Protein AF-A0A090QPW6-F1 (afdb_monomer)

Radius of gyration: 19.42 Å; Cα contacts (8 Å, |Δi|>4): 215; chains: 1; bounding box: 41×49×50 Å

Secondary structure (DSSP, 8-state):
--SS-----HHHHHHHHHHHHHHHTTT-S-EEEEE-S-HHHHHHHHHHHHHHHHTTSEEEEEEEE-TTPPTTPPP-EEEEEEETTTTEEEEEEEETTEEEEEEETT---S-HHHHHHH---HHHHHHHHHHHHHHHHHHT-HHHHT-TT----------TT---EEEEPP-

pLDDT: mean 79.41, std 17.32, range [32.16, 94.56]

Solvent-accessible surface area (backbone atoms only — not comparable to full-atom values): 10294 Å² total; per-residue (Å²): 132,79,96,59,94,72,88,79,55,67,69,61,55,48,39,52,50,47,50,53,48,49,68,77,48,64,87,55,77,28,38,33,38,25,30,61,92,44,71,69,62,47,54,34,49,48,66,71,41,40,73,41,28,76,74,65,32,34,48,45,30,33,47,48,69,43,93,85,61,62,87,64,45,81,57,55,63,76,50,77,47,70,45,75,95,83,51,44,54,32,38,33,30,53,54,97,88,45,46,38,37,35,30,48,74,60,69,74,76,97,49,59,60,59,44,62,19,67,60,62,48,61,72,50,54,52,50,49,50,53,50,48,54,54,49,49,51,67,70,64,36,68,79,61,74,76,46,94,80,68,81,76,84,71,82,70,83,68,74,81,80,77,70,65,39,76,43,78,52,85,129

Nearest PDB structures (foldseek):
  2jp1-assembly1_B  TM=4.322E-01  e=1.031E+00  Homo sapiens
  4fym-assembly4_G  TM=4.897E-01  e=3.774E+00  Plasmodium falciparum
  4fym-assembly2_C  TM=4.901E-01  e=4.270E+00  Plasmodium falciparum
  4fym-assembly1_A  TM=4.992E-01  e=5.140E+00  Plasmodium falciparum
  9dm1-assembly1_V  TM=2.816E-01  e=8.426E+00  Mycolicibacterium smegmatis MC2 155

Sequence (171 aa):
MPKKGCLIRPQYTVYAHYLHLQDMLTDNRKLAIFMPQEPLLRSACISVFLPRIQVGSVDPIYVETDPQWQHGQAAGRVDIVLMGWWRDRWAFTRVDDINKGICHLGGKKDNESYWLQTASHHAITEYQQRFHDQFSQFVNEPRRKLRPGGYCHCSISIALGITCVVKTVKA

Foldseek 3Di:
DDPDDDDDDLLVVLLVVLLVVCVVCVPFQAKEKEDAPDVSNVVNNCVNCVVVLQVVRYWYKHKDWDPPDDAQPFFDDWDWFQDDPVRFTKIWGDDPHTIMIMTTPSPDDDCSRVCSRHHDPVVVVVVLVVVCVVVVCVVVPVVVVPDPPPPPPPPPPPSSRRDIDMDRDDD

Mean predicted aligned error: 9.64 Å

Organism: NCBI:txid754436

Structure (mmCIF, N/CA/C/O backbone):
data_AF-A0A090QPW6-F1
#
_entry.id   AF-A0A090QPW6-F1
#
loop_
_atom_site.group_PDB
_atom_site.id
_atom_site.type_symbol
_atom_site.label_atom_id
_atom_site.label_alt_id
_atom_site.label_comp_id
_atom_site.label_asym_id
_atom_site.label_entity_id
_atom_site.label_seq_id
_atom_site.pdbx_PDB_ins_code
_atom_site.Cartn_x
_atom_site.Cartn_y
_atom_site.Cartn_z
_atom_site.occupancy
_atom_site.B_iso_or_equiv
_atom_site.auth_seq_id
_atom_site.auth_comp_id
_atom_site.auth_asym_id
_atom_site.auth_atom_id
_atom_site.pdbx_PDB_model_num
ATOM 1 N N . MET A 1 1 ? 20.658 -0.300 -25.997 1.00 33.06 1 MET A N 1
ATOM 2 C CA . MET A 1 1 ? 20.248 -1.525 -25.269 1.00 33.06 1 MET A CA 1
ATOM 3 C C . MET A 1 1 ? 21.409 -2.520 -25.285 1.00 33.06 1 MET A C 1
ATOM 5 O O . MET A 1 1 ? 22.055 -2.614 -26.326 1.00 33.06 1 MET A O 1
ATOM 9 N N . PRO A 1 2 ? 21.757 -3.184 -24.168 1.00 45.16 2 PRO A N 1
ATOM 10 C CA . PRO A 1 2 ? 22.968 -4.004 -24.088 1.00 45.16 2 PRO A CA 1
ATOM 11 C C . PRO A 1 2 ? 22.861 -5.275 -24.949 1.00 45.16 2 PRO A C 1
ATOM 13 O O . PRO A 1 2 ? 21.808 -5.898 -25.022 1.00 45.16 2 PRO A O 1
ATOM 16 N N . LYS A 1 3 ? 23.972 -5.653 -25.603 1.00 49.00 3 LYS A N 1
ATOM 17 C CA . LYS A 1 3 ? 24.084 -6.772 -26.569 1.00 49.00 3 LYS A CA 1
ATOM 18 C C . LYS A 1 3 ? 24.199 -8.171 -25.928 1.00 49.00 3 LYS A C 1
ATOM 20 O O . LYS A 1 3 ? 24.266 -9.162 -26.645 1.00 49.00 3 LYS A O 1
ATOM 25 N N . LYS A 1 4 ? 24.252 -8.263 -24.596 1.00 56.22 4 LYS A N 1
ATOM 26 C CA . LYS A 1 4 ? 24.304 -9.513 -23.818 1.00 56.22 4 LYS A CA 1
ATOM 27 C C . LYS A 1 4 ? 23.208 -9.448 -22.756 1.00 56.22 4 LYS A C 1
ATOM 29 O O . LYS A 1 4 ? 23.032 -8.388 -22.156 1.00 56.22 4 LYS A O 1
ATOM 34 N N . GLY A 1 5 ? 22.467 -10.541 -22.562 1.00 52.41 5 GLY A N 1
ATOM 35 C CA . GLY A 1 5 ? 21.385 -10.608 -21.577 1.00 52.41 5 GLY A CA 1
ATOM 36 C C . GLY A 1 5 ? 21.880 -10.152 -20.204 1.00 52.41 5 GLY A C 1
ATOM 37 O O . GLY A 1 5 ? 22.842 -10.705 -19.679 1.00 52.41 5 GLY A O 1
ATOM 38 N N . CYS A 1 6 ? 21.268 -9.100 -19.663 1.00 63.56 6 CYS A N 1
ATOM 39 C CA . CYS A 1 6 ? 21.600 -8.572 -18.346 1.00 63.56 6 CYS A CA 1
ATOM 40 C C . CYS A 1 6 ? 20.610 -9.145 -17.331 1.00 63.56 6 CYS A C 1
ATOM 42 O O . CYS A 1 6 ? 19.399 -9.039 -17.527 1.00 63.56 6 CYS A O 1
ATOM 44 N N . LEU A 1 7 ? 21.121 -9.752 -16.257 1.00 70.00 7 LEU A N 1
ATOM 45 C CA . LEU A 1 7 ? 20.296 -10.206 -15.143 1.00 70.00 7 LEU A CA 1
ATOM 46 C C . LEU A 1 7 ? 19.794 -8.981 -14.370 1.00 70.00 7 LEU A C 1
ATOM 48 O O . LEU A 1 7 ? 20.533 -8.383 -13.587 1.00 70.00 7 LEU A O 1
ATOM 52 N N . ILE A 1 8 ? 18.533 -8.612 -14.580 1.00 75.38 8 ILE A N 1
ATOM 53 C CA . ILE A 1 8 ? 17.881 -7.564 -13.794 1.00 75.38 8 ILE A CA 1
ATOM 54 C C . ILE A 1 8 ? 17.426 -8.187 -12.477 1.00 75.38 8 ILE A C 1
ATOM 56 O O . ILE A 1 8 ? 16.605 -9.104 -12.463 1.00 75.38 8 ILE A O 1
ATOM 60 N N . ARG A 1 9 ? 17.975 -7.701 -11.360 1.00 79.12 9 ARG A N 1
ATOM 61 C CA . ARG A 1 9 ? 17.534 -8.141 -10.035 1.00 79.12 9 ARG A CA 1
ATOM 62 C C . ARG A 1 9 ? 16.215 -7.454 -9.647 1.00 79.12 9 ARG A C 1
ATOM 64 O O . ARG A 1 9 ? 16.075 -6.262 -9.931 1.00 79.12 9 ARG A O 1
ATOM 71 N N . PRO A 1 10 ? 15.297 -8.136 -8.933 1.00 81.06 10 PRO A N 1
ATOM 72 C CA . PRO A 1 10 ? 14.006 -7.563 -8.538 1.00 81.06 10 PRO A CA 1
ATOM 73 C C . PRO A 1 10 ? 14.111 -6.248 -7.755 1.00 81.06 10 PRO A C 1
ATOM 75 O O . PRO A 1 10 ? 13.261 -5.376 -7.914 1.00 81.06 10 PRO A O 1
ATOM 78 N N . GLN A 1 11 ? 15.178 -6.071 -6.963 1.00 85.94 11 GLN A N 1
ATOM 79 C CA . GLN A 1 11 ? 15.416 -4.840 -6.202 1.00 85.94 11 GLN A CA 1
ATOM 80 C C . GLN A 1 11 ? 15.463 -3.616 -7.125 1.00 85.94 11 GLN A C 1
ATOM 82 O O . GLN A 1 11 ? 14.808 -2.614 -6.856 1.00 85.94 11 GLN A O 1
ATOM 87 N N . TYR A 1 12 ? 16.182 -3.706 -8.247 1.00 87.25 12 TYR A N 1
ATOM 88 C CA . TYR A 1 12 ? 16.293 -2.590 -9.186 1.00 87.25 12 TYR A CA 1
ATOM 89 C C . TYR A 1 12 ? 14.958 -2.269 -9.846 1.00 87.25 12 TYR A C 1
ATOM 91 O O . TYR A 1 12 ? 14.646 -1.099 -10.053 1.00 87.25 12 TYR A O 1
ATOM 99 N N . THR A 1 13 ? 14.148 -3.289 -10.132 1.00 88.50 13 THR A N 1
ATOM 100 C CA . THR A 1 13 ? 12.829 -3.086 -10.728 1.00 88.50 13 THR A CA 1
ATOM 101 C C . THR A 1 13 ? 11.874 -2.377 -9.770 1.00 88.50 13 THR A C 1
ATOM 103 O O . THR A 1 13 ? 11.152 -1.489 -10.213 1.00 88.50 13 THR A O 1
ATOM 106 N N . VAL A 1 14 ? 11.902 -2.687 -8.466 1.00 89.81 14 VAL A N 1
ATOM 107 C CA . VAL A 1 14 ? 11.068 -1.975 -7.477 1.00 89.81 14 VAL A CA 1
ATOM 108 C C . VAL A 1 14 ? 11.459 -0.513 -7.367 1.00 89.81 14 VAL A C 1
ATOM 110 O O . VAL A 1 14 ? 10.599 0.364 -7.411 1.00 89.81 14 VAL A O 1
ATOM 113 N N . TYR A 1 15 ? 12.756 -0.242 -7.248 1.00 91.94 15 TYR A N 1
ATOM 114 C CA . TYR A 1 15 ? 13.245 1.130 -7.164 1.00 91.94 15 TYR A CA 1
ATOM 115 C C . TYR A 1 15 ? 12.899 1.929 -8.423 1.00 91.94 15 TYR A C 1
ATOM 117 O O . TYR A 1 15 ? 12.357 3.027 -8.315 1.00 91.94 15 TYR A O 1
ATOM 125 N N . ALA A 1 16 ? 13.136 1.362 -9.609 1.00 90.75 16 ALA A N 1
ATOM 126 C CA . ALA A 1 16 ? 12.768 1.995 -10.873 1.00 90.75 16 ALA A CA 1
ATOM 127 C C . ALA A 1 16 ? 11.257 2.256 -10.969 1.00 90.75 16 ALA A C 1
ATOM 129 O O . ALA A 1 16 ? 10.848 3.309 -11.452 1.00 90.75 16 ALA A O 1
ATOM 130 N N . HIS A 1 17 ? 10.428 1.334 -10.469 1.00 90.75 17 HIS A N 1
ATOM 131 C CA . HIS A 1 17 ? 8.979 1.502 -10.443 1.00 90.75 17 HIS A CA 1
ATOM 132 C C . HIS A 1 17 ? 8.552 2.688 -9.570 1.00 90.75 17 HIS A C 1
ATOM 134 O O . HIS A 1 17 ? 7.774 3.524 -10.023 1.00 90.75 17 HIS A O 1
ATOM 140 N N . TYR A 1 18 ? 9.087 2.812 -8.353 1.00 92.31 18 TYR A N 1
ATOM 141 C CA . TYR A 1 18 ? 8.753 3.944 -7.486 1.00 92.31 18 TYR A CA 1
ATOM 142 C C . TYR A 1 18 ? 9.290 5.281 -8.002 1.00 92.31 18 TYR A C 1
ATOM 144 O O . TYR A 1 18 ? 8.592 6.282 -7.863 1.00 92.31 18 TYR A O 1
ATOM 152 N N . LEU A 1 19 ? 10.472 5.310 -8.627 1.00 92.69 19 LEU A N 1
ATOM 153 C CA . LEU A 1 19 ? 10.982 6.514 -9.296 1.00 92.69 19 LEU A CA 1
ATOM 154 C C . LEU A 1 19 ? 10.043 6.951 -10.424 1.00 92.69 19 LEU A C 1
ATOM 156 O O . LEU A 1 19 ? 9.642 8.107 -10.492 1.00 92.69 19 LEU A O 1
ATOM 160 N N . HIS A 1 20 ? 9.602 6.003 -11.250 1.00 92.12 20 HIS A N 1
ATOM 161 C CA . HIS A 1 20 ? 8.646 6.294 -12.310 1.00 92.12 20 HIS A CA 1
ATOM 162 C C . HIS A 1 20 ? 7.292 6.786 -11.766 1.00 92.12 20 HIS A C 1
ATOM 164 O O . HIS A 1 20 ? 6.705 7.722 -12.306 1.00 92.12 20 HIS A O 1
ATOM 170 N N . LEU A 1 21 ? 6.803 6.195 -10.668 1.00 90.12 21 LEU A N 1
ATOM 171 C CA . LEU A 1 21 ? 5.604 6.676 -9.976 1.00 90.12 21 LEU A CA 1
ATOM 172 C C . LEU A 1 21 ? 5.790 8.099 -9.440 1.00 90.12 21 LEU A C 1
ATOM 174 O O . LEU A 1 21 ? 4.863 8.899 -9.525 1.00 90.12 21 LEU A O 1
ATOM 178 N N . GLN A 1 22 ? 6.960 8.422 -8.889 1.00 89.94 22 GLN A N 1
ATOM 179 C CA . GLN A 1 22 ? 7.255 9.760 -8.387 1.00 89.94 22 GLN A CA 1
ATOM 180 C C . GLN A 1 22 ? 7.133 10.807 -9.498 1.00 89.94 22 GLN A C 1
ATOM 182 O O . GLN A 1 22 ? 6.450 11.808 -9.281 1.00 89.94 22 GLN A O 1
ATOM 187 N N . ASP A 1 23 ? 7.701 10.535 -10.675 1.00 90.38 23 ASP A N 1
ATOM 188 C CA . ASP A 1 23 ? 7.626 11.427 -11.838 1.00 90.38 23 ASP A CA 1
ATOM 189 C C . ASP A 1 23 ? 6.173 11.648 -12.288 1.00 90.38 23 ASP A C 1
ATOM 191 O O . ASP A 1 23 ? 5.737 12.786 -12.478 1.00 90.38 23 ASP A O 1
ATOM 195 N N . MET A 1 24 ? 5.384 10.571 -12.383 1.00 88.19 24 MET A N 1
ATOM 196 C CA . MET A 1 24 ? 3.970 10.644 -12.780 1.00 88.19 24 MET A CA 1
ATOM 197 C C . MET A 1 24 ? 3.07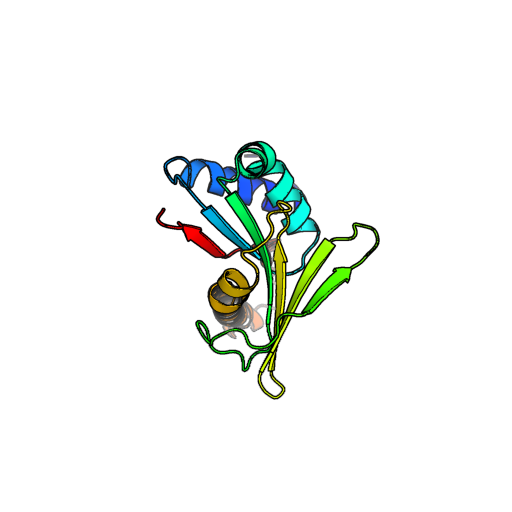4 11.356 -11.755 1.00 88.19 24 MET A C 1
ATOM 199 O O . MET A 1 24 ? 1.991 11.822 -12.103 1.00 88.19 24 MET A O 1
ATOM 203 N N . LEU A 1 25 ? 3.482 11.422 -10.485 1.00 86.88 25 LEU A N 1
ATOM 204 C CA . LEU A 1 25 ? 2.660 11.914 -9.372 1.00 86.88 25 LEU A CA 1
ATOM 205 C C . LEU A 1 25 ? 3.184 13.233 -8.787 1.00 86.88 25 LEU A C 1
ATOM 207 O O . LEU A 1 25 ? 2.903 13.552 -7.623 1.00 86.88 25 LEU A O 1
ATOM 211 N N . THR A 1 26 ? 3.933 13.991 -9.588 1.00 81.06 26 THR A N 1
ATOM 212 C CA . THR A 1 26 ? 4.563 15.258 -9.193 1.00 81.06 26 THR A CA 1
ATOM 213 C C . THR A 1 26 ? 3.534 16.308 -8.759 1.00 81.06 26 THR A C 1
ATOM 215 O O . THR A 1 26 ? 3.719 16.950 -7.727 1.00 81.06 26 THR A O 1
ATOM 218 N N . ASP A 1 27 ? 2.396 16.407 -9.454 1.00 82.19 27 ASP A N 1
ATOM 219 C CA . ASP A 1 27 ? 1.377 17.443 -9.202 1.00 82.19 27 ASP A CA 1
ATOM 220 C C . ASP A 1 27 ? 0.478 17.166 -7.983 1.00 82.19 27 ASP A C 1
ATOM 222 O O . ASP A 1 27 ? -0.286 18.025 -7.529 1.00 82.19 27 ASP A O 1
ATOM 226 N N . ASN A 1 28 ? 0.546 15.959 -7.418 1.00 82.88 28 ASN A N 1
ATOM 227 C CA . ASN A 1 28 ? -0.334 15.565 -6.325 1.00 82.88 28 ASN A CA 1
ATOM 228 C C . ASN A 1 28 ? 0.143 16.144 -4.995 1.00 82.88 28 ASN A C 1
ATOM 230 O O . ASN A 1 28 ? 1.187 15.747 -4.478 1.00 82.88 28 ASN A O 1
ATOM 234 N N . ARG A 1 29 ? -0.678 17.008 -4.384 1.00 80.44 29 ARG A N 1
ATOM 235 C CA . ARG A 1 29 ? -0.386 17.617 -3.073 1.00 80.44 29 ARG A CA 1
ATOM 236 C C . ARG A 1 29 ? -0.236 16.588 -1.954 1.00 80.44 29 ARG A C 1
ATOM 238 O O . ARG A 1 29 ? 0.641 16.741 -1.108 1.00 80.44 29 ARG A O 1
ATOM 245 N N . LYS A 1 30 ? -1.078 15.548 -1.950 1.00 88.75 30 LYS A N 1
ATOM 246 C CA . LYS A 1 30 ? -1.056 14.492 -0.935 1.00 88.75 30 LYS A CA 1
ATOM 247 C C . LYS A 1 30 ? -1.318 13.113 -1.532 1.00 88.75 30 LYS A C 1
ATOM 249 O O . LYS A 1 30 ? -2.256 12.925 -2.310 1.00 88.75 30 LYS A O 1
ATOM 254 N N . LEU A 1 31 ? -0.494 12.151 -1.139 1.00 90.81 31 LEU A N 1
ATOM 255 C CA . LEU A 1 31 ? -0.488 10.791 -1.657 1.00 90.81 31 LEU A CA 1
ATOM 256 C C . LEU A 1 31 ? -0.553 9.785 -0.511 1.00 90.81 31 LEU A C 1
ATOM 258 O O . LEU A 1 31 ? 0.189 9.918 0.452 1.00 90.81 31 LEU A O 1
ATOM 262 N N . ALA A 1 32 ? -1.374 8.752 -0.638 1.00 91.56 32 ALA A N 1
ATOM 263 C CA . ALA A 1 32 ? -1.318 7.574 0.217 1.00 91.56 32 ALA A CA 1
ATOM 264 C C . ALA A 1 32 ? -0.898 6.370 -0.629 1.00 91.56 32 ALA A C 1
ATOM 266 O O . ALA A 1 32 ? -1.462 6.142 -1.702 1.00 91.56 32 ALA A O 1
ATOM 267 N N . ILE A 1 33 ? 0.096 5.619 -0.160 1.00 91.88 33 ILE A N 1
ATOM 268 C CA . ILE A 1 33 ? 0.586 4.410 -0.828 1.00 91.88 33 ILE A CA 1
ATOM 269 C C . ILE A 1 33 ? 0.255 3.225 0.073 1.00 91.88 33 ILE A C 1
ATOM 271 O O . ILE A 1 33 ? 0.843 3.082 1.143 1.00 91.88 33 ILE A O 1
ATOM 275 N N . PHE A 1 34 ? -0.679 2.382 -0.360 1.00 93.12 34 PHE A N 1
ATOM 276 C CA . PHE A 1 34 ? -1.041 1.149 0.332 1.00 93.12 34 PHE A CA 1
ATOM 277 C C . PHE A 1 34 ? -0.267 -0.020 -0.265 1.00 93.12 34 PHE A C 1
ATOM 279 O O . PHE A 1 34 ? -0.283 -0.236 -1.480 1.00 93.12 34 PHE A O 1
ATOM 286 N N . MET A 1 35 ? 0.403 -0.785 0.585 1.00 91.69 35 MET A N 1
ATOM 287 C CA . MET A 1 35 ? 1.195 -1.940 0.169 1.00 91.69 35 MET A CA 1
ATOM 288 C C . MET A 1 35 ? 1.084 -3.075 1.195 1.00 91.69 35 MET A C 1
ATOM 290 O O . MET A 1 35 ? 0.808 -2.807 2.368 1.00 91.69 35 MET A O 1
ATOM 294 N N . PRO A 1 36 ? 1.275 -4.336 0.776 1.00 90.62 36 PRO A N 1
ATOM 295 C CA . PRO A 1 36 ? 1.377 -5.452 1.711 1.00 90.62 36 PRO A CA 1
ATOM 296 C C . PRO A 1 36 ? 2.643 -5.327 2.570 1.00 90.62 36 PRO A C 1
ATOM 298 O O . PRO A 1 36 ? 3.543 -4.533 2.267 1.00 90.62 36 PRO A O 1
ATOM 301 N N . GLN A 1 37 ? 2.731 -6.125 3.634 1.00 89.69 37 GLN A N 1
ATOM 302 C CA . GLN A 1 37 ? 3.909 -6.175 4.501 1.00 89.69 37 GLN A CA 1
ATOM 303 C C . GLN A 1 37 ? 5.100 -6.852 3.797 1.00 89.69 37 GLN A C 1
ATOM 305 O O . GLN A 1 37 ? 5.450 -7.996 4.073 1.00 89.69 37 GLN A O 1
ATOM 310 N N . GLU A 1 38 ? 5.756 -6.128 2.891 1.00 88.94 38 GLU A N 1
ATOM 311 C CA . GLU A 1 38 ? 6.908 -6.622 2.136 1.00 88.94 38 GLU A CA 1
ATOM 312 C C . GLU A 1 38 ? 8.130 -5.693 2.347 1.00 88.94 38 GLU A C 1
ATOM 314 O O . GLU A 1 38 ? 8.037 -4.478 2.109 1.00 88.94 38 GLU A O 1
ATOM 319 N N . PRO A 1 39 ? 9.268 -6.210 2.863 1.00 88.06 39 PRO A N 1
ATOM 320 C CA . PRO A 1 39 ? 10.443 -5.394 3.181 1.00 88.06 39 PRO A CA 1
ATOM 321 C C . PRO A 1 39 ? 11.103 -4.711 1.978 1.00 88.06 39 PRO A C 1
ATOM 323 O O . PRO A 1 39 ? 11.616 -3.596 2.108 1.00 88.06 39 PRO A O 1
ATOM 326 N N . LEU A 1 40 ? 11.115 -5.351 0.809 1.00 89.94 40 LEU A N 1
ATOM 327 C CA . LEU A 1 40 ? 11.761 -4.811 -0.383 1.00 89.94 40 LEU A CA 1
ATOM 328 C C . LEU A 1 40 ? 10.963 -3.605 -0.926 1.00 89.94 40 LEU A C 1
ATOM 330 O O . LEU A 1 40 ? 11.562 -2.550 -1.155 1.00 89.94 40 LEU A O 1
ATOM 334 N N . LEU A 1 41 ? 9.629 -3.683 -0.989 1.00 90.19 41 LEU A N 1
ATOM 335 C CA . LEU A 1 41 ? 8.714 -2.571 -1.269 1.00 90.19 41 LEU A CA 1
ATOM 336 C C . LEU A 1 41 ? 8.897 -1.445 -0.257 1.00 90.19 41 LEU A C 1
ATOM 338 O O . LEU A 1 41 ? 8.996 -0.282 -0.649 1.00 90.19 41 LEU A O 1
ATOM 342 N N . ARG A 1 42 ? 9.032 -1.787 1.032 1.00 90.75 42 ARG A N 1
ATOM 343 C CA . ARG A 1 42 ? 9.321 -0.816 2.097 1.00 90.75 42 ARG A CA 1
ATOM 344 C C . ARG A 1 42 ? 10.543 0.018 1.783 1.00 90.75 42 ARG A C 1
ATOM 346 O O . ARG A 1 42 ? 10.485 1.245 1.815 1.00 90.75 42 ARG A O 1
ATOM 353 N N . SER A 1 43 ? 11.657 -0.673 1.543 1.00 91.44 43 SER A N 1
ATOM 354 C CA . SER A 1 43 ? 12.962 -0.043 1.409 1.00 91.44 43 SER A CA 1
ATOM 355 C C . SER A 1 43 ? 12.957 0.908 0.224 1.00 91.44 43 SER A C 1
ATOM 357 O O . SER A 1 43 ? 13.356 2.062 0.368 1.00 91.44 43 SER A O 1
ATOM 359 N N . ALA A 1 44 ? 12.388 0.478 -0.900 1.00 93.19 44 ALA A N 1
ATOM 360 C CA . ALA A 1 44 ? 12.284 1.284 -2.100 1.00 93.19 44 ALA A CA 1
ATOM 361 C C . ALA A 1 44 ? 11.311 2.462 -1.948 1.00 93.19 44 ALA A C 1
ATOM 363 O O . ALA A 1 44 ? 11.687 3.594 -2.248 1.00 93.19 44 ALA A O 1
ATOM 364 N N . CYS A 1 45 ? 10.104 2.230 -1.420 1.00 93.12 45 CYS A N 1
ATOM 365 C CA . CYS A 1 45 ? 9.105 3.276 -1.207 1.00 93.12 45 CYS A CA 1
ATOM 366 C C . CYS A 1 45 ? 9.633 4.369 -0.271 1.00 93.12 45 CYS A C 1
ATOM 368 O O . CYS A 1 45 ? 9.539 5.552 -0.592 1.00 93.12 45 CYS A O 1
ATOM 370 N N . ILE A 1 46 ? 10.210 3.986 0.873 1.00 92.31 46 ILE A N 1
ATOM 371 C CA . ILE A 1 46 ? 10.780 4.948 1.822 1.00 92.31 46 ILE A CA 1
ATOM 372 C C . ILE A 1 46 ? 11.951 5.681 1.176 1.00 92.31 46 ILE A C 1
ATOM 374 O O . ILE A 1 46 ? 12.010 6.896 1.285 1.00 92.31 46 ILE A O 1
ATOM 378 N N . SER A 1 47 ? 12.850 4.981 0.478 1.00 93.06 47 SER A N 1
ATOM 379 C CA . SER A 1 47 ? 14.031 5.608 -0.132 1.00 93.06 47 SER A CA 1
ATOM 380 C C . SER A 1 47 ? 13.663 6.663 -1.177 1.00 93.06 47 SER A C 1
ATOM 382 O O . SER A 1 47 ? 14.237 7.747 -1.176 1.00 93.06 47 SER A O 1
ATOM 384 N N . VAL A 1 48 ? 12.699 6.364 -2.054 1.00 93.19 48 VAL A N 1
ATOM 385 C CA . VAL A 1 48 ? 12.280 7.268 -3.137 1.00 93.19 48 VAL A CA 1
ATOM 386 C C . VAL A 1 48 ? 11.443 8.435 -2.602 1.00 93.19 48 VAL A C 1
ATOM 388 O O . VAL A 1 48 ? 11.659 9.585 -2.981 1.00 93.19 48 VAL A O 1
ATOM 391 N N . PHE A 1 49 ? 10.513 8.169 -1.680 1.00 92.88 49 PHE A N 1
ATOM 392 C CA . PHE A 1 49 ? 9.595 9.187 -1.163 1.00 92.88 49 PHE A CA 1
ATOM 393 C C . PHE A 1 49 ? 10.058 9.856 0.135 1.00 92.88 49 PHE A C 1
ATOM 395 O O . PHE A 1 49 ? 9.309 10.670 0.674 1.00 92.88 49 PHE A O 1
ATOM 402 N N . LEU A 1 50 ? 11.275 9.588 0.628 1.00 92.31 50 LEU A N 1
ATOM 403 C CA . LEU A 1 50 ? 11.775 10.112 1.908 1.00 92.31 50 LEU A CA 1
ATOM 404 C C . LEU A 1 50 ? 11.544 11.624 2.089 1.00 92.31 50 LEU A C 1
ATOM 406 O O . LEU A 1 50 ? 10.966 11.996 3.114 1.00 92.31 50 LEU A O 1
ATOM 410 N N . PRO A 1 51 ? 11.887 12.500 1.117 1.00 91.25 51 PRO A N 1
ATOM 411 C CA . PRO A 1 51 ? 11.687 13.941 1.284 1.00 91.25 51 PRO A CA 1
ATOM 412 C C . PRO A 1 51 ? 10.205 14.298 1.447 1.00 91.25 51 PRO A C 1
ATOM 414 O O . PRO A 1 51 ? 9.823 15.145 2.251 1.00 91.25 51 PRO A O 1
ATOM 417 N N . ARG A 1 52 ? 9.337 13.601 0.708 1.00 91.25 52 ARG A N 1
ATOM 418 C CA . ARG A 1 52 ? 7.889 13.818 0.721 1.00 91.25 52 ARG A CA 1
ATOM 419 C C . ARG A 1 52 ? 7.219 13.271 1.980 1.00 91.25 52 ARG A C 1
ATOM 421 O O . ARG A 1 52 ? 6.234 13.864 2.422 1.00 91.25 52 ARG A O 1
ATOM 428 N N . ILE A 1 53 ? 7.748 12.185 2.545 1.00 91.50 53 ILE A N 1
ATOM 429 C CA . ILE A 1 53 ? 7.308 11.595 3.816 1.00 91.50 53 ILE A CA 1
ATOM 430 C C . ILE A 1 53 ? 7.655 12.533 4.975 1.00 91.50 53 ILE A C 1
ATOM 432 O O . ILE A 1 53 ? 6.803 12.784 5.821 1.00 91.50 53 ILE A O 1
ATOM 436 N N . GLN A 1 54 ? 8.862 13.110 4.984 1.00 89.81 54 GLN A N 1
ATOM 437 C CA . GLN A 1 54 ? 9.285 14.074 6.011 1.00 89.81 54 GLN A CA 1
ATOM 438 C C . GLN A 1 54 ? 8.398 15.327 6.041 1.00 89.81 54 GLN A C 1
ATOM 440 O O . GLN A 1 54 ? 8.068 15.823 7.113 1.00 89.81 54 GLN A O 1
ATOM 445 N N . VAL A 1 55 ? 7.963 15.800 4.869 1.00 89.94 55 VAL A N 1
ATOM 446 C CA . VAL A 1 55 ? 7.013 16.921 4.733 1.00 89.94 55 VAL A CA 1
ATOM 447 C C . VAL A 1 55 ? 5.560 16.499 5.036 1.00 89.94 55 VAL A C 1
ATOM 449 O O . VAL A 1 55 ? 4.682 17.344 5.183 1.00 89.94 55 VAL A O 1
ATOM 452 N N . GLY A 1 56 ? 5.273 15.197 5.144 1.00 87.75 56 GLY A N 1
ATOM 453 C CA . GLY A 1 56 ? 3.921 14.674 5.381 1.00 87.75 56 GLY A CA 1
ATOM 454 C C . GLY A 1 56 ? 2.999 14.737 4.158 1.00 87.75 56 GLY A C 1
ATOM 455 O O . GLY A 1 56 ? 1.776 14.709 4.301 1.00 87.75 56 GLY A O 1
ATOM 456 N N . SER A 1 57 ? 3.574 14.840 2.955 1.00 89.88 57 SER A N 1
ATOM 457 C CA . SER A 1 57 ? 2.834 14.831 1.682 1.00 89.88 57 SER A CA 1
ATOM 458 C C . SER A 1 57 ? 2.584 13.419 1.143 1.00 89.88 57 SER A C 1
ATOM 460 O O . SER A 1 57 ? 1.714 13.240 0.295 1.00 89.88 57 SER A O 1
ATOM 462 N N . VAL A 1 58 ? 3.343 12.420 1.602 1.00 92.50 58 VAL A N 1
ATOM 463 C CA . VAL A 1 58 ? 3.172 11.010 1.224 1.00 92.50 58 VAL A CA 1
ATOM 464 C C . VAL A 1 58 ? 3.017 10.176 2.491 1.00 92.50 58 VAL A C 1
ATOM 466 O O . VAL A 1 58 ? 3.882 10.214 3.363 1.00 92.50 58 VAL A O 1
ATOM 469 N N . ASP A 1 59 ? 1.936 9.404 2.554 1.00 92.81 59 ASP A N 1
ATOM 470 C CA . ASP A 1 59 ? 1.575 8.506 3.648 1.00 92.81 59 ASP A CA 1
ATOM 471 C C . ASP A 1 59 ? 1.752 7.037 3.177 1.00 92.81 59 ASP A C 1
ATOM 473 O O . ASP A 1 59 ? 0.838 6.455 2.582 1.00 92.81 59 ASP A O 1
ATOM 477 N N . PRO A 1 60 ? 2.940 6.426 3.365 1.00 93.31 60 PRO A N 1
ATOM 478 C CA . PRO A 1 60 ? 3.178 5.012 3.071 1.00 93.31 60 PRO A CA 1
ATOM 479 C C . PRO A 1 60 ? 2.625 4.125 4.192 1.00 93.31 60 PRO A C 1
ATOM 481 O O . PRO A 1 60 ? 3.006 4.265 5.360 1.00 93.31 60 PRO A O 1
ATOM 484 N N . ILE A 1 61 ? 1.733 3.203 3.838 1.00 93.44 61 ILE A N 1
ATOM 485 C CA . ILE A 1 61 ? 0.949 2.420 4.793 1.00 93.44 61 ILE A CA 1
ATOM 486 C C . ILE A 1 61 ? 0.990 0.942 4.413 1.00 93.44 61 ILE A C 1
ATOM 488 O O . ILE A 1 61 ? 0.633 0.552 3.299 1.00 93.44 61 ILE A O 1
ATOM 492 N N . TYR A 1 62 ? 1.380 0.119 5.380 1.00 93.62 62 TYR A N 1
ATOM 493 C CA . TYR A 1 62 ? 1.136 -1.313 5.330 1.00 93.62 62 TYR A CA 1
ATOM 494 C C . TYR A 1 62 ? -0.301 -1.631 5.674 1.00 93.62 62 TYR A C 1
ATOM 496 O O . TYR A 1 62 ? -0.859 -1.037 6.596 1.00 93.62 62 TYR A O 1
ATOM 504 N N . VAL A 1 63 ? -0.872 -2.574 4.936 1.00 93.25 63 VAL A N 1
ATOM 505 C CA . VAL A 1 63 ? -2.243 -3.034 5.125 1.00 93.25 63 VAL A CA 1
ATOM 506 C C . VAL A 1 63 ? -2.251 -4.550 5.106 1.00 93.25 63 VAL A C 1
ATOM 508 O O . VAL A 1 63 ? -1.934 -5.141 4.078 1.00 93.25 63 VAL A O 1
ATOM 511 N N . GLU A 1 64 ? -2.684 -5.137 6.213 1.00 92.00 64 GLU A N 1
ATOM 512 C CA . GLU A 1 64 ? -3.008 -6.552 6.342 1.00 92.00 64 GLU A CA 1
ATOM 513 C C . GLU A 1 64 ? -4.506 -6.662 6.629 1.00 92.00 64 GLU A C 1
ATOM 515 O O . GLU A 1 64 ? -5.039 -5.927 7.462 1.00 92.00 64 GLU A O 1
ATOM 520 N N . THR A 1 65 ? -5.220 -7.510 5.902 1.00 91.31 65 THR A N 1
ATOM 521 C CA . THR A 1 65 ? -6.681 -7.564 5.991 1.00 91.31 65 THR A CA 1
ATOM 522 C C . THR A 1 65 ? -7.175 -8.970 5.730 1.00 91.31 65 THR A C 1
ATOM 524 O O . THR A 1 65 ? -6.745 -9.607 4.769 1.00 91.31 65 THR A O 1
ATOM 527 N N . ASP A 1 66 ? -8.121 -9.424 6.548 1.00 90.81 66 ASP A N 1
ATOM 528 C CA . ASP A 1 66 ? -8.801 -10.687 6.295 1.00 90.81 66 ASP A CA 1
ATOM 529 C C . ASP A 1 66 ? -9.691 -10.571 5.040 1.00 90.81 66 ASP A C 1
ATOM 531 O O . ASP A 1 66 ? -10.243 -9.496 4.771 1.00 90.81 66 ASP A O 1
ATOM 535 N N . PRO A 1 67 ? -9.889 -11.659 4.268 1.00 85.81 67 PRO A N 1
ATOM 536 C CA . PRO A 1 67 ? -10.650 -11.622 3.012 1.00 85.81 67 PRO A CA 1
ATOM 537 C C . PRO A 1 67 ? -12.110 -11.180 3.161 1.00 85.81 67 PRO A C 1
ATOM 539 O O . PRO A 1 67 ? -12.717 -10.711 2.203 1.00 85.81 67 PRO A O 1
ATOM 542 N N . GLN A 1 68 ? -12.685 -11.357 4.351 1.00 89.00 68 GLN A N 1
ATOM 543 C CA . GLN A 1 68 ? -14.078 -11.020 4.650 1.00 89.00 68 GLN A CA 1
ATOM 544 C C . GLN A 1 68 ? -14.271 -9.534 4.991 1.00 89.00 68 GLN A C 1
ATOM 546 O O . GLN A 1 68 ? -15.409 -9.083 5.118 1.00 89.00 68 GLN A O 1
ATOM 551 N N . TRP A 1 69 ? -13.185 -8.767 5.144 1.00 87.50 69 TRP A N 1
ATOM 552 C CA . TRP A 1 69 ? -13.253 -7.357 5.513 1.00 87.50 69 TRP A CA 1
ATOM 553 C C . TRP A 1 69 ? -13.862 -6.507 4.394 1.00 87.50 69 TRP A C 1
ATOM 555 O O . TRP A 1 69 ? -13.357 -6.463 3.271 1.00 87.50 69 TRP A O 1
ATOM 565 N N . GLN A 1 70 ? -14.914 -5.751 4.710 1.00 86.69 70 GLN A N 1
ATOM 566 C CA . GLN A 1 70 ? -15.556 -4.869 3.740 1.00 86.69 70 GLN A CA 1
ATOM 567 C C . GLN A 1 70 ? -14.864 -3.501 3.685 1.00 86.69 70 GLN A C 1
ATOM 569 O O . GLN A 1 70 ? -14.591 -2.853 4.700 1.00 86.69 70 GLN A O 1
ATOM 574 N N . HIS A 1 71 ? -14.570 -3.025 2.474 1.00 86.06 71 HIS A N 1
ATOM 575 C CA . HIS A 1 71 ? -13.977 -1.701 2.289 1.00 86.06 71 HIS A CA 1
ATOM 576 C C . HIS A 1 71 ? -14.916 -0.600 2.807 1.00 86.06 71 HIS A C 1
ATOM 578 O O . HIS A 1 71 ? -16.088 -0.569 2.444 1.00 86.06 71 HIS A O 1
ATOM 584 N N . GLY A 1 72 ? -14.399 0.318 3.631 1.00 84.19 72 GLY A N 1
ATOM 585 C CA . GLY A 1 72 ? -15.193 1.398 4.226 1.00 84.19 72 GLY A CA 1
ATOM 586 C C . GLY A 1 72 ? -16.001 1.006 5.469 1.00 84.19 72 GLY A C 1
ATOM 587 O O . GLY A 1 72 ? -16.655 1.871 6.045 1.00 84.19 72 GLY A O 1
ATOM 588 N N . GLN A 1 73 ? -15.940 -0.252 5.919 1.00 85.88 73 GLN A N 1
ATOM 589 C CA . GLN A 1 73 ? -16.514 -0.657 7.203 1.00 85.88 73 GLN A CA 1
ATOM 590 C C . GLN A 1 73 ? -15.856 0.113 8.354 1.00 85.88 73 GLN A C 1
ATOM 592 O O . GLN A 1 73 ? -14.632 0.263 8.382 1.00 85.88 73 GLN A O 1
ATOM 597 N N . ALA A 1 74 ? -16.668 0.591 9.304 1.00 85.94 74 ALA A N 1
ATOM 598 C CA . ALA A 1 74 ? -16.188 1.327 10.466 1.00 85.94 74 ALA A CA 1
ATOM 599 C C . ALA A 1 74 ? -15.231 0.468 11.309 1.00 85.94 74 ALA A C 1
ATOM 601 O O . ALA A 1 74 ? -15.529 -0.681 11.633 1.00 85.94 74 ALA A O 1
ATOM 602 N N . ALA A 1 75 ? -14.086 1.045 11.675 1.00 84.00 75 ALA A N 1
ATOM 603 C CA . ALA A 1 75 ? -13.172 0.428 12.627 1.00 84.00 75 ALA A CA 1
ATOM 604 C C . ALA A 1 75 ? -13.857 0.322 14.000 1.00 84.00 75 ALA A C 1
ATOM 606 O O . ALA A 1 75 ? -14.453 1.296 14.465 1.00 84.00 75 ALA A O 1
ATOM 607 N N . GLY A 1 76 ? -13.774 -0.853 14.624 1.00 85.81 76 GLY A N 1
ATOM 608 C CA . GLY A 1 76 ? -14.248 -1.083 15.984 1.00 85.81 76 GLY A CA 1
ATOM 609 C C . GLY A 1 76 ? -13.248 -0.551 17.009 1.00 85.81 76 GLY A C 1
ATOM 610 O O . GLY A 1 76 ? -12.693 0.540 16.872 1.00 85.81 76 GLY A O 1
ATOM 611 N N . ARG A 1 77 ? -12.963 -1.348 18.042 1.00 89.31 77 ARG A N 1
ATOM 612 C CA . ARG A 1 77 ? -11.859 -1.045 18.960 1.00 89.31 77 ARG A CA 1
ATOM 613 C C . ARG A 1 77 ? -10.536 -1.056 18.186 1.00 89.31 77 ARG A C 1
ATOM 615 O O . ARG A 1 77 ? -10.309 -1.950 17.369 1.00 89.31 77 ARG A O 1
ATOM 622 N N . VAL A 1 78 ? -9.696 -0.050 18.430 1.00 91.88 78 VAL A N 1
ATOM 623 C CA . VAL A 1 78 ? -8.361 0.062 17.834 1.00 91.88 78 VAL A CA 1
ATOM 624 C C . VAL A 1 78 ? -7.325 -0.251 18.901 1.00 91.88 78 VAL A C 1
ATOM 626 O O . VAL A 1 78 ? -7.174 0.505 19.860 1.00 91.88 78 VAL A O 1
ATOM 629 N N . ASP A 1 79 ? -6.607 -1.352 18.723 1.00 91.81 79 ASP A N 1
ATOM 630 C CA . ASP A 1 79 ? -5.506 -1.745 19.594 1.00 91.81 79 ASP A CA 1
ATOM 631 C C . ASP A 1 79 ? -4.176 -1.430 18.896 1.00 91.81 79 ASP A C 1
ATOM 633 O O . ASP A 1 79 ? -3.916 -1.859 17.770 1.00 91.81 79 ASP A O 1
ATOM 637 N N . ILE A 1 80 ? -3.329 -0.639 19.559 1.00 91.38 80 ILE A N 1
ATOM 638 C CA . ILE A 1 80 ? -2.029 -0.220 19.026 1.00 91.38 80 ILE A CA 1
ATOM 639 C C . ILE A 1 80 ? -0.936 -1.093 19.633 1.00 91.38 80 ILE A C 1
ATOM 641 O O . ILE A 1 80 ? -0.778 -1.137 20.853 1.00 91.38 80 ILE A O 1
ATOM 645 N N . VAL A 1 81 ? -0.132 -1.728 18.782 1.00 91.44 81 VAL A N 1
ATOM 646 C CA . VAL A 1 81 ? 0.984 -2.577 19.201 1.00 91.44 81 VAL A CA 1
ATOM 647 C C . VAL A 1 81 ? 2.254 -2.199 18.446 1.00 91.44 81 VAL A C 1
ATOM 649 O O . VAL A 1 81 ? 2.236 -1.934 17.246 1.00 91.44 81 VAL A O 1
ATOM 652 N N . LEU A 1 82 ? 3.379 -2.154 19.159 1.00 90.06 82 LEU A N 1
ATOM 653 C CA . LEU A 1 82 ? 4.694 -1.947 18.555 1.00 90.06 82 LEU A CA 1
ATOM 654 C C . LEU A 1 82 ? 5.303 -3.310 18.222 1.00 90.06 82 LEU A C 1
ATOM 656 O O . LEU A 1 82 ? 5.545 -4.099 19.133 1.00 90.06 82 LEU A O 1
ATOM 660 N N . MET A 1 83 ? 5.559 -3.576 16.943 1.00 86.56 83 MET A N 1
ATOM 661 C CA . MET A 1 83 ? 6.027 -4.881 16.469 1.00 86.56 83 MET A CA 1
ATOM 662 C C . MET A 1 83 ? 7.455 -4.847 15.922 1.00 86.56 83 MET A C 1
ATOM 664 O O . MET A 1 83 ? 7.890 -3.879 15.293 1.00 86.56 83 MET A O 1
ATOM 668 N N . GLY A 1 84 ? 8.164 -5.959 16.132 1.00 80.69 84 GLY A N 1
ATOM 669 C CA . GLY A 1 84 ? 9.504 -6.210 15.603 1.00 80.69 84 GLY A CA 1
ATOM 670 C C . GLY A 1 84 ? 10.616 -5.352 16.218 1.00 80.69 84 GLY A C 1
ATOM 671 O O . GLY A 1 84 ? 10.390 -4.498 17.074 1.00 80.69 84 GLY A O 1
ATOM 672 N N . TRP A 1 85 ? 11.845 -5.571 15.739 1.00 76.69 85 TRP A N 1
ATOM 673 C CA . TRP A 1 85 ? 13.036 -4.816 16.161 1.00 76.69 85 TRP A CA 1
ATOM 674 C C . TRP A 1 85 ? 12.926 -3.313 15.859 1.00 76.69 85 TRP A C 1
ATOM 676 O O . TRP A 1 85 ? 13.380 -2.476 16.633 1.00 76.69 85 TRP A O 1
ATOM 686 N N . TRP A 1 86 ? 12.261 -2.967 14.754 1.00 74.38 86 TRP A N 1
ATOM 687 C CA . TRP A 1 86 ? 12.042 -1.586 14.317 1.00 74.38 86 TRP A CA 1
ATOM 688 C C . TRP A 1 86 ? 10.977 -0.846 15.131 1.00 74.38 86 TRP A C 1
ATOM 690 O O . TRP A 1 86 ? 10.815 0.360 14.958 1.00 74.38 86 TRP A O 1
ATOM 700 N N . ARG A 1 87 ? 10.271 -1.552 16.030 1.00 85.75 87 ARG A N 1
ATOM 701 C CA . ARG A 1 87 ? 9.155 -1.023 16.828 1.00 85.75 87 ARG A CA 1
ATOM 702 C C . ARG A 1 87 ? 8.118 -0.322 15.951 1.00 85.75 87 ARG A C 1
ATOM 704 O O . ARG A 1 87 ? 7.624 0.753 16.295 1.00 85.75 87 ARG A O 1
ATOM 711 N N . ASP A 1 88 ? 7.802 -0.945 14.819 1.00 87.94 88 ASP A N 1
ATOM 712 C CA . ASP A 1 88 ? 6.805 -0.441 13.885 1.00 87.94 88 ASP A CA 1
ATOM 713 C C . ASP A 1 88 ? 5.454 -0.345 14.598 1.00 87.94 88 ASP A C 1
ATOM 715 O O . ASP A 1 88 ? 5.050 -1.267 15.310 1.00 87.94 88 ASP A O 1
ATOM 719 N N . ARG A 1 89 ? 4.762 0.784 14.438 1.00 90.94 89 ARG A N 1
ATOM 720 C CA . ARG A 1 89 ? 3.461 1.014 15.069 1.00 90.94 89 ARG A CA 1
ATOM 721 C C . ARG A 1 89 ? 2.363 0.391 14.222 1.00 90.94 89 ARG A C 1
ATOM 723 O O . ARG A 1 89 ? 1.972 0.957 13.202 1.00 90.94 89 ARG A O 1
ATOM 730 N N . TRP A 1 90 ? 1.842 -0.727 14.700 1.00 93.12 90 TRP A N 1
ATOM 731 C CA . TRP A 1 90 ? 0.691 -1.394 14.122 1.00 93.12 90 TRP A CA 1
ATOM 732 C C . TRP A 1 90 ? -0.577 -1.005 14.866 1.00 93.12 90 TRP A C 1
ATOM 734 O O . TRP A 1 90 ? -0.600 -0.968 16.095 1.00 93.12 90 TRP A O 1
ATOM 744 N N . ALA A 1 91 ? -1.625 -0.711 14.111 1.00 93.81 91 ALA A N 1
ATOM 745 C CA . ALA A 1 91 ? -2.970 -0.531 14.622 1.00 93.81 91 ALA A CA 1
ATOM 746 C C . ALA A 1 91 ? -3.826 -1.679 14.103 1.00 93.81 91 ALA A C 1
ATOM 748 O O . ALA A 1 91 ? -3.893 -1.902 12.894 1.00 93.81 91 ALA A O 1
ATOM 749 N N . PHE A 1 92 ? -4.464 -2.394 15.019 1.00 93.69 92 PHE A N 1
ATOM 750 C CA . PHE A 1 92 ? -5.353 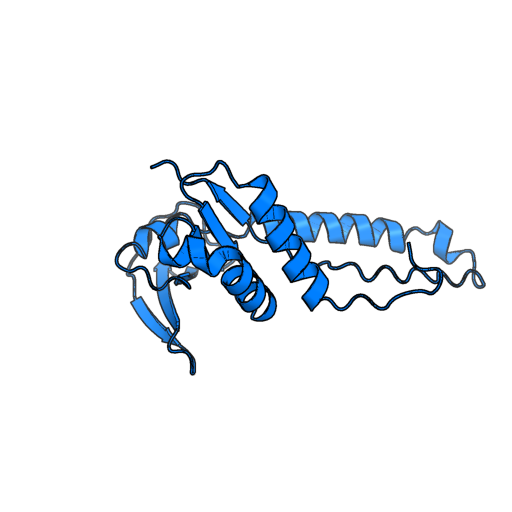-3.500 14.715 1.00 93.69 92 PHE A CA 1
ATOM 751 C C . PHE A 1 92 ? -6.775 -3.124 15.084 1.00 93.69 92 PHE A C 1
ATOM 753 O O . PHE A 1 92 ? -7.015 -2.446 16.083 1.00 93.69 92 PHE A O 1
ATOM 760 N N . THR A 1 93 ? -7.723 -3.591 14.290 1.00 93.44 93 THR A N 1
ATOM 761 C CA . THR A 1 93 ? -9.127 -3.591 14.665 1.00 93.44 93 THR A CA 1
ATOM 762 C C . THR A 1 93 ? -9.721 -4.959 14.408 1.00 93.44 93 THR A C 1
ATOM 764 O O . THR A 1 93 ? -9.319 -5.664 13.478 1.00 93.44 93 THR A O 1
ATOM 767 N N . ARG A 1 94 ? -10.679 -5.312 15.258 1.00 91.00 94 ARG A N 1
ATOM 768 C CA . ARG A 1 94 ? -11.459 -6.531 15.155 1.00 91.00 94 ARG A CA 1
ATOM 769 C C . ARG A 1 94 ? -12.929 -6.161 15.202 1.00 91.00 94 ARG A C 1
ATOM 771 O O . ARG A 1 94 ? -13.360 -5.440 16.106 1.00 91.00 94 ARG A O 1
ATOM 778 N N . VAL A 1 95 ? -13.674 -6.653 14.224 1.00 88.62 95 VAL A N 1
ATOM 779 C CA . VAL A 1 95 ? -15.134 -6.607 14.215 1.00 88.62 95 VAL A CA 1
ATOM 780 C C . VAL A 1 95 ? -15.603 -8.045 14.080 1.00 88.62 95 VAL A C 1
ATOM 782 O O . VAL A 1 95 ? -15.263 -8.713 13.106 1.00 88.62 95 VAL A O 1
ATOM 785 N N . ASP A 1 96 ? -16.308 -8.523 15.104 1.00 86.31 96 ASP A N 1
ATOM 786 C CA . ASP A 1 96 ? -16.657 -9.933 15.291 1.00 86.31 96 ASP A CA 1
ATOM 787 C C . ASP A 1 96 ? -15.400 -10.828 15.293 1.00 86.31 96 ASP A C 1
ATOM 789 O O . ASP A 1 96 ? -14.645 -10.829 16.271 1.00 86.31 96 ASP A O 1
ATOM 793 N N . ASP A 1 97 ? -15.118 -11.514 14.184 1.00 88.19 97 ASP A N 1
ATOM 794 C CA . ASP A 1 97 ? -13.936 -12.366 13.974 1.00 88.19 97 ASP A CA 1
ATOM 795 C C . ASP A 1 97 ? -13.050 -11.916 12.803 1.00 88.19 97 ASP A C 1
ATOM 797 O O . ASP A 1 97 ? -12.050 -12.562 12.497 1.00 88.19 97 ASP A O 1
ATOM 801 N N . ILE A 1 98 ? -13.388 -10.794 12.165 1.00 91.06 98 ILE A N 1
ATOM 802 C CA . ILE A 1 98 ? -12.657 -10.262 11.018 1.00 91.06 98 ILE A CA 1
ATOM 803 C C . ILE A 1 98 ? -11.641 -9.240 11.519 1.00 91.06 98 ILE A C 1
ATOM 805 O O . ILE A 1 98 ? -11.992 -8.271 12.207 1.00 91.06 98 ILE A O 1
ATOM 809 N N . ASN A 1 99 ? -10.380 -9.440 11.152 1.00 91.69 99 ASN A N 1
ATOM 810 C CA . ASN A 1 99 ? -9.274 -8.608 11.586 1.00 91.69 99 ASN A CA 1
ATOM 811 C C . ASN A 1 99 ? -8.740 -7.758 10.439 1.00 91.69 99 ASN A C 1
ATOM 813 O O . ASN A 1 99 ? -8.685 -8.157 9.272 1.00 91.69 99 ASN A O 1
ATOM 817 N N . LYS A 1 100 ? -8.289 -6.563 10.807 1.00 93.50 100 LYS A N 1
ATOM 818 C CA . LYS A 1 100 ? -7.537 -5.695 9.916 1.00 93.50 100 LYS A CA 1
ATOM 819 C C . LYS A 1 100 ? -6.435 -4.992 10.678 1.00 93.50 100 LYS A C 1
ATOM 821 O O . LYS A 1 100 ? -6.659 -4.440 11.754 1.00 93.50 100 LYS A O 1
ATOM 826 N N . GLY A 1 101 ? -5.247 -5.014 10.098 1.00 93.38 101 GLY A N 1
ATOM 827 C CA . GLY A 1 101 ? -4.050 -4.379 10.611 1.00 93.38 101 GLY A CA 1
ATOM 828 C C . GLY A 1 101 ? -3.529 -3.341 9.632 1.00 93.38 101 GLY A C 1
ATOM 829 O O . GLY A 1 101 ? -3.510 -3.549 8.420 1.00 93.38 101 GLY A O 1
ATOM 830 N N . ILE A 1 102 ? -3.066 -2.216 10.156 1.00 94.56 102 ILE A N 1
ATOM 831 C CA . ILE A 1 102 ? -2.309 -1.243 9.377 1.00 94.56 102 ILE A CA 1
ATOM 832 C C . ILE A 1 102 ? -1.040 -0.841 10.114 1.00 94.56 102 ILE A C 1
ATOM 834 O O . ILE A 1 102 ? -0.995 -0.854 11.343 1.00 94.56 102 ILE A O 1
ATOM 838 N N . CYS A 1 103 ? -0.029 -0.406 9.373 1.00 93.19 103 CYS A N 1
ATOM 839 C CA . CYS A 1 103 ? 1.154 0.219 9.952 1.00 93.19 103 CYS A CA 1
ATOM 840 C C . CYS A 1 103 ? 1.591 1.418 9.112 1.00 93.19 103 CYS A C 1
ATOM 842 O O . CYS A 1 103 ? 1.878 1.296 7.921 1.00 93.19 103 CYS A O 1
ATOM 844 N N . HIS A 1 104 ? 1.651 2.592 9.741 1.00 92.50 104 HIS A N 1
ATOM 845 C CA . HIS A 1 104 ? 2.033 3.832 9.075 1.00 92.50 104 HIS A CA 1
ATOM 846 C C . HIS A 1 104 ? 3.550 4.031 9.134 1.00 92.50 104 HIS A C 1
ATOM 848 O O . HIS A 1 104 ? 4.116 4.320 10.189 1.00 92.50 104 HIS A O 1
ATOM 854 N N . LEU A 1 105 ? 4.224 3.956 7.987 1.00 88.69 105 LEU A N 1
ATOM 855 C CA . LEU A 1 105 ? 5.691 3.951 7.947 1.00 88.69 105 LEU A CA 1
ATOM 856 C C . LEU A 1 105 ? 6.319 5.335 8.117 1.00 88.69 105 LEU A C 1
ATOM 858 O O . LEU A 1 105 ? 7.467 5.442 8.530 1.00 88.69 105 LEU A O 1
ATOM 862 N N . GLY A 1 106 ? 5.561 6.398 7.843 1.00 81.44 106 GLY A N 1
ATOM 863 C CA . GLY A 1 106 ? 5.993 7.782 8.071 1.00 81.44 106 GLY A CA 1
ATOM 864 C C . GLY A 1 106 ? 5.889 8.263 9.525 1.00 81.44 106 GLY A C 1
ATOM 865 O O . GLY A 1 106 ? 6.125 9.436 9.785 1.00 81.44 106 GLY A O 1
ATOM 866 N N . GLY A 1 107 ? 5.481 7.408 10.473 1.00 76.12 107 GLY A N 1
ATOM 867 C CA . GLY A 1 107 ? 5.417 7.761 11.901 1.00 76.12 107 GLY A CA 1
ATOM 868 C C . GLY A 1 107 ? 4.294 8.723 12.321 1.00 76.12 107 GLY A C 1
ATOM 869 O O . GLY A 1 107 ? 4.258 9.133 13.483 1.00 76.12 107 GLY A O 1
ATOM 870 N N . LYS A 1 108 ? 3.372 9.072 11.414 1.00 79.31 108 LYS A N 1
ATOM 871 C CA . LYS A 1 108 ? 2.194 9.893 11.715 1.00 79.31 108 LYS A CA 1
ATOM 872 C C . LYS A 1 108 ? 1.233 9.149 12.646 1.00 79.31 108 LYS A C 1
ATOM 874 O O . LYS A 1 108 ? 1.006 7.954 12.474 1.00 79.31 108 LYS A O 1
ATOM 879 N N . LYS A 1 109 ? 0.682 9.874 13.618 1.00 81.25 109 LYS A N 1
ATOM 880 C CA . LYS A 1 109 ? -0.216 9.358 14.660 1.00 81.25 109 LYS A CA 1
ATOM 881 C C . LYS A 1 109 ? -1.626 9.934 14.492 1.00 81.25 109 LYS A C 1
ATOM 883 O O . LYS A 1 109 ? -1.840 10.833 13.672 1.00 81.25 109 LYS A O 1
ATOM 888 N N . ASP A 1 110 ? -2.563 9.386 15.254 1.00 81.44 110 ASP A N 1
ATOM 889 C CA . ASP A 1 110 ? -3.925 9.890 15.483 1.00 81.44 110 ASP A CA 1
ATOM 890 C C . ASP A 1 110 ? -4.877 9.799 14.276 1.00 81.44 110 ASP A C 1
ATOM 892 O O . ASP A 1 110 ? -5.942 10.409 14.257 1.00 81.44 110 ASP A O 1
ATOM 896 N N . ASN A 1 111 ? -4.513 9.021 13.253 1.00 87.06 111 ASN A N 1
ATOM 897 C CA . ASN A 1 111 ? -5.338 8.771 12.063 1.00 87.06 111 ASN A CA 1
ATOM 898 C C . ASN A 1 111 ? -5.594 7.272 11.829 1.00 87.06 111 ASN A C 1
ATOM 900 O O . ASN A 1 111 ? -6.028 6.868 10.751 1.00 87.06 111 ASN A O 1
ATOM 904 N N . GLU A 1 112 ? -5.313 6.431 12.823 1.00 89.38 112 GLU A N 1
ATOM 905 C CA . GLU A 1 112 ? -5.378 4.976 12.731 1.00 89.38 112 GLU A CA 1
ATOM 906 C C . GLU A 1 112 ? -6.781 4.508 12.322 1.00 89.38 112 GLU A C 1
ATOM 908 O O . GLU A 1 112 ? -6.912 3.746 11.368 1.00 89.38 112 GLU A O 1
ATOM 913 N N . SER A 1 113 ? -7.836 5.033 12.954 1.00 88.75 113 SER A N 1
ATOM 914 C CA . SER A 1 113 ? -9.224 4.682 12.623 1.00 88.75 113 SER A CA 1
ATOM 915 C C . SER A 1 113 ? -9.590 5.026 11.176 1.00 88.75 113 SER A C 1
ATOM 917 O O . SER A 1 113 ? -10.240 4.232 10.501 1.00 88.75 113 SER A O 1
ATOM 919 N N . TYR A 1 114 ? -9.139 6.179 10.669 1.00 91.00 114 TYR A N 1
ATOM 920 C CA . TYR A 1 114 ? -9.384 6.595 9.283 1.00 91.00 114 TYR A CA 1
ATOM 921 C C . TYR A 1 114 ? -8.720 5.642 8.283 1.00 91.00 114 TYR A 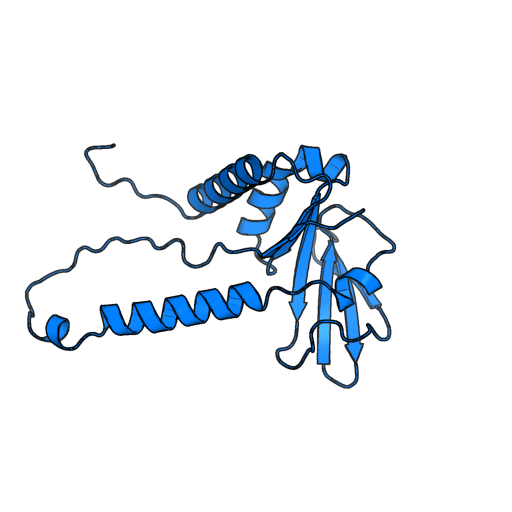C 1
ATOM 923 O O . TYR A 1 114 ? -9.332 5.210 7.298 1.00 91.00 114 TYR A O 1
ATOM 931 N N . TRP A 1 115 ? -7.464 5.284 8.548 1.00 91.31 115 TRP A N 1
ATOM 932 C CA . TRP A 1 115 ? -6.709 4.372 7.700 1.00 91.31 115 TRP A CA 1
ATOM 933 C C . TRP A 1 115 ? -7.233 2.937 7.789 1.00 91.31 115 TRP A C 1
ATOM 935 O O . TRP A 1 115 ? -7.303 2.266 6.766 1.00 91.31 115 TRP A O 1
ATOM 945 N N . LEU A 1 116 ? -7.689 2.479 8.954 1.00 90.56 116 LEU A N 1
ATOM 946 C CA . LEU A 1 116 ? -8.319 1.165 9.104 1.00 90.56 116 LEU A CA 1
ATOM 947 C C . LEU A 1 116 ? -9.593 1.047 8.259 1.00 90.56 116 LEU A C 1
ATOM 949 O O . LEU A 1 116 ? -9.838 0.002 7.663 1.00 90.56 116 LEU A O 1
ATOM 953 N N . GLN A 1 117 ? -10.364 2.122 8.115 1.00 90.81 117 GLN A N 1
ATOM 954 C CA . GLN A 1 117 ? -11.556 2.132 7.260 1.00 90.81 117 GLN A CA 1
ATOM 955 C C . GLN A 1 117 ? -11.192 2.210 5.767 1.00 90.81 117 GLN A C 1
ATOM 957 O O . GLN A 1 117 ? -11.740 1.478 4.940 1.00 90.81 117 GLN A O 1
ATOM 962 N N . THR A 1 118 ? -10.234 3.076 5.420 1.00 90.56 118 THR A N 1
ATOM 963 C CA . THR A 1 118 ? -9.975 3.484 4.027 1.00 90.56 118 THR A CA 1
ATOM 964 C C . THR A 1 118 ? -8.888 2.673 3.325 1.00 90.56 118 THR A C 1
ATOM 966 O O . THR A 1 118 ? -8.928 2.518 2.106 1.00 90.56 118 THR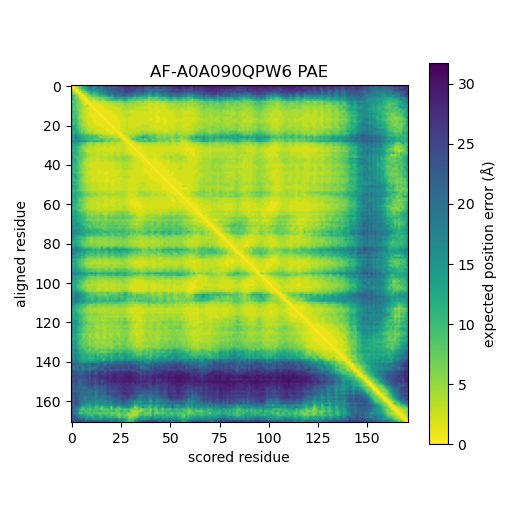 A O 1
ATOM 969 N N . ALA A 1 119 ? -7.876 2.190 4.043 1.00 90.38 119 ALA A N 1
ATOM 970 C CA . ALA A 1 119 ? -6.715 1.555 3.433 1.00 90.38 119 ALA A CA 1
ATOM 971 C C . ALA A 1 119 ? -7.074 0.153 2.925 1.00 90.38 119 ALA A C 1
ATOM 973 O O . ALA A 1 119 ? -7.711 -0.634 3.624 1.00 90.38 119 ALA A O 1
ATOM 974 N N . SER A 1 120 ? -6.699 -0.157 1.689 1.00 89.56 120 SER A N 1
ATOM 975 C CA . SER A 1 120 ? -6.963 -1.450 1.062 1.00 89.56 120 SER A CA 1
ATOM 976 C C . SER A 1 120 ? -5.972 -1.683 -0.067 1.00 89.56 120 SER A C 1
ATOM 978 O O . SER A 1 120 ? -5.654 -0.757 -0.815 1.00 89.56 120 SER A O 1
ATOM 980 N N . HIS A 1 121 ? -5.523 -2.928 -0.200 1.00 87.06 121 HIS A N 1
ATOM 981 C CA . HIS A 1 121 ? -4.713 -3.381 -1.323 1.00 87.06 121 HIS A CA 1
ATOM 982 C C . HIS A 1 121 ? -5.473 -4.369 -2.237 1.00 87.06 121 HIS A C 1
ATOM 984 O O . HIS A 1 121 ? -4.884 -4.892 -3.176 1.00 87.06 121 HIS A O 1
ATOM 990 N N . HIS A 1 122 ? -6.789 -4.564 -2.038 1.00 85.31 122 HIS A N 1
ATOM 991 C CA . HIS A 1 122 ? -7.609 -5.520 -2.805 1.00 85.31 122 HIS A CA 1
ATOM 992 C C . HIS A 1 122 ? -7.520 -5.326 -4.324 1.00 85.31 122 HIS A C 1
ATOM 994 O O . HIS A 1 122 ? -7.394 -6.301 -5.056 1.00 85.31 122 HIS A O 1
ATOM 1000 N N . ALA A 1 123 ? -7.516 -4.076 -4.803 1.00 84.06 123 ALA A N 1
ATOM 1001 C CA . ALA A 1 123 ? -7.429 -3.783 -6.235 1.00 84.06 123 ALA A CA 1
ATOM 1002 C C . ALA A 1 123 ? -6.137 -4.324 -6.878 1.00 84.06 123 ALA A C 1
ATOM 1004 O O . ALA A 1 123 ? -6.151 -4.758 -8.028 1.00 84.06 123 ALA A O 1
ATOM 1005 N N . ILE A 1 124 ? -5.025 -4.332 -6.133 1.00 83.75 124 ILE A N 1
ATOM 1006 C CA . ILE A 1 124 ? -3.776 -4.955 -6.588 1.00 83.75 124 ILE A CA 1
ATOM 1007 C C . ILE A 1 124 ? -3.935 -6.460 -6.621 1.00 83.75 124 ILE A C 1
ATOM 1009 O O . ILE A 1 124 ? -3.566 -7.069 -7.616 1.00 83.75 124 ILE A O 1
ATOM 1013 N N . THR A 1 125 ? -4.440 -7.052 -5.539 1.00 84.25 125 THR A N 1
ATOM 1014 C CA . THR A 1 125 ? -4.570 -8.505 -5.419 1.00 84.25 125 THR A CA 1
ATOM 1015 C C . THR A 1 125 ? -5.434 -9.050 -6.551 1.00 84.25 125 THR A C 1
ATOM 1017 O O . THR A 1 125 ? -5.051 -10.008 -7.214 1.00 84.25 125 THR A O 1
ATOM 1020 N N . GLU A 1 126 ? -6.546 -8.380 -6.860 1.00 86.38 126 GLU A N 1
ATOM 1021 C CA . GLU A 1 126 ? -7.390 -8.714 -8.008 1.00 86.38 126 GLU A CA 1
ATOM 1022 C C . GLU A 1 126 ? -6.656 -8.560 -9.342 1.00 86.38 126 GLU A C 1
ATOM 1024 O O . GLU A 1 126 ? -6.767 -9.425 -10.209 1.00 86.38 126 GLU A O 1
ATOM 1029 N N . TYR A 1 127 ? -5.906 -7.472 -9.528 1.00 86.25 127 TYR A N 1
ATOM 1030 C CA . TYR A 1 127 ? -5.126 -7.264 -10.746 1.00 86.25 127 TYR A CA 1
ATOM 1031 C C . TYR A 1 127 ? -4.056 -8.349 -10.927 1.00 86.25 127 TYR A C 1
ATOM 1033 O O . TYR A 1 127 ? -3.935 -8.919 -12.010 1.00 86.25 127 TYR A O 1
ATOM 1041 N N . GLN A 1 128 ? -3.310 -8.665 -9.867 1.00 85.88 128 GLN A N 1
ATOM 1042 C CA . GLN A 1 128 ? -2.292 -9.713 -9.857 1.00 85.88 128 GLN A CA 1
ATOM 1043 C C . GLN A 1 128 ? -2.905 -11.077 -10.164 1.00 85.88 128 GLN A C 1
ATOM 1045 O O . GLN A 1 128 ? -2.361 -11.803 -10.994 1.00 85.88 128 GLN A O 1
ATOM 1050 N N . GLN A 1 129 ? -4.059 -11.392 -9.570 1.00 86.00 129 GLN A N 1
ATOM 1051 C CA . GLN A 1 129 ? -4.774 -12.634 -9.843 1.00 86.00 129 GLN A CA 1
ATOM 1052 C C . GLN A 1 129 ? -5.201 -12.717 -11.311 1.00 86.00 129 GLN A C 1
ATOM 1054 O O . GLN A 1 129 ? -4.870 -13.684 -11.988 1.00 86.00 129 GLN A O 1
ATOM 1059 N N . ARG A 1 130 ? -5.840 -11.670 -11.850 1.00 87.00 130 ARG A N 1
ATOM 1060 C CA . ARG A 1 130 ? -6.255 -11.631 -13.265 1.00 87.00 130 ARG A CA 1
ATOM 1061 C C . ARG A 1 130 ? -5.070 -11.763 -14.213 1.00 87.00 130 ARG A C 1
ATOM 1063 O O . ARG A 1 130 ? -5.156 -12.481 -15.207 1.00 87.00 130 ARG A O 1
ATOM 1070 N N . PHE A 1 131 ? -3.967 -11.080 -13.912 1.00 85.50 131 PHE A N 1
ATOM 1071 C CA . PHE A 1 131 ? -2.741 -11.195 -14.690 1.00 85.50 131 PHE A CA 1
ATOM 1072 C C . PHE A 1 131 ? -2.198 -12.626 -14.641 1.00 85.50 131 PHE A C 1
ATOM 1074 O O . PHE A 1 131 ? -1.841 -13.177 -15.680 1.00 85.50 131 PHE A O 1
ATOM 1081 N N . HIS A 1 132 ? -2.161 -13.239 -13.456 1.00 83.94 132 HIS A N 1
ATOM 1082 C CA . HIS A 1 132 ? -1.716 -14.617 -13.286 1.00 83.94 132 HIS A CA 1
ATOM 1083 C C . HIS A 1 132 ? -2.596 -15.593 -14.070 1.00 83.94 132 HIS A C 1
ATOM 1085 O O . HIS A 1 132 ? -2.071 -16.426 -14.806 1.00 83.94 132 HIS A O 1
ATOM 1091 N N . ASP A 1 133 ? -3.918 -15.448 -13.991 1.00 84.69 133 ASP A N 1
ATOM 1092 C CA . ASP A 1 133 ? -4.874 -16.297 -14.697 1.00 84.69 133 ASP A CA 1
ATOM 1093 C C . ASP A 1 133 ? -4.675 -16.198 -16.216 1.00 84.69 133 ASP A C 1
ATOM 1095 O O . ASP A 1 133 ? -4.500 -17.216 -16.886 1.00 84.69 133 ASP A O 1
ATOM 1099 N N . GLN A 1 134 ? -4.593 -14.981 -16.764 1.00 85.25 134 GLN A N 1
ATOM 1100 C CA . GLN A 1 134 ? -4.351 -14.755 -18.194 1.00 85.25 134 GLN A CA 1
ATOM 1101 C C . GLN A 1 134 ? -2.982 -15.275 -18.645 1.00 85.25 134 GLN A C 1
ATOM 1103 O O . GLN A 1 134 ? -2.858 -15.912 -19.694 1.00 85.25 134 GLN A O 1
ATOM 1108 N N . PHE A 1 135 ? -1.943 -15.036 -17.846 1.00 81.56 135 PHE A N 1
ATOM 1109 C CA . PHE A 1 135 ? -0.598 -15.503 -18.154 1.00 81.56 135 PHE A CA 1
ATOM 1110 C C . PHE A 1 135 ? -0.511 -17.031 -18.113 1.00 81.56 135 PHE A C 1
ATOM 1112 O O . PHE A 1 135 ? 0.097 -17.645 -18.991 1.00 81.56 135 PHE A O 1
ATOM 1119 N N . SER A 1 136 ? -1.160 -17.663 -17.134 1.00 77.31 136 SER A N 1
ATOM 1120 C CA . SER A 1 136 ? -1.211 -19.118 -17.013 1.00 77.31 136 SER A CA 1
ATOM 1121 C C . SER A 1 136 ? -1.909 -19.756 -18.217 1.00 77.31 136 SER A C 1
ATOM 1123 O O . SER A 1 136 ? -1.424 -20.766 -18.727 1.00 77.31 136 SER A O 1
ATOM 1125 N N . GLN A 1 137 ? -2.978 -19.141 -18.734 1.00 75.31 137 GLN A N 1
ATOM 1126 C CA . GLN A 1 137 ? -3.654 -19.578 -19.958 1.00 75.31 137 GLN A CA 1
ATOM 1127 C C . GLN A 1 137 ? -2.730 -19.472 -21.177 1.00 75.31 137 GLN A C 1
ATOM 1129 O O . GLN A 1 137 ? -2.655 -20.409 -21.970 1.00 75.31 137 GLN A O 1
ATOM 1134 N N . PHE A 1 138 ? -1.971 -18.379 -21.291 1.00 75.88 138 PHE A N 1
ATOM 1135 C CA . PHE A 1 138 ? -1.006 -18.180 -22.374 1.00 75.88 138 PHE A CA 1
ATOM 1136 C C . PHE A 1 138 ? 0.151 -19.194 -22.341 1.00 75.88 138 PHE A C 1
ATOM 1138 O O . PHE A 1 138 ? 0.558 -19.722 -23.378 1.00 75.88 138 PHE A O 1
ATOM 1145 N N . VAL A 1 139 ? 0.695 -19.492 -21.157 1.00 69.88 139 VAL A N 1
ATOM 1146 C CA . VAL A 1 139 ? 1.784 -20.472 -21.002 1.00 69.88 139 VAL A CA 1
ATOM 1147 C C . VAL A 1 139 ? 1.290 -21.895 -21.253 1.00 69.88 139 VAL A C 1
ATOM 1149 O O . VAL A 1 139 ? 1.972 -22.668 -21.928 1.00 69.88 139 VAL A O 1
ATOM 1152 N N . ASN A 1 140 ? 0.106 -22.237 -20.740 1.00 65.06 140 ASN A N 1
ATOM 1153 C CA . ASN A 1 140 ? -0.459 -23.583 -20.823 1.00 65.06 140 ASN A CA 1
ATOM 1154 C C . ASN A 1 140 ? -1.221 -23.863 -22.126 1.0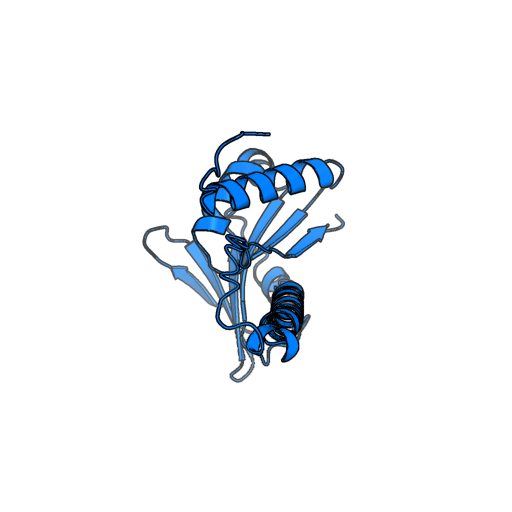0 65.06 140 ASN A C 1
ATOM 1156 O O . ASN A 1 140 ? -1.820 -24.936 -22.247 1.00 65.06 140 ASN A O 1
ATOM 1160 N N . GLU A 1 141 ? -1.195 -22.950 -23.104 1.00 71.50 141 GLU A N 1
ATOM 1161 C CA . GLU A 1 141 ? -1.921 -23.121 -24.359 1.00 71.50 141 GLU A CA 1
ATOM 1162 C C . GLU A 1 141 ? -1.502 -24.440 -25.059 1.00 71.50 141 GLU A C 1
ATOM 1164 O O . GLU A 1 141 ? -0.309 -24.657 -25.317 1.00 71.50 141 GLU A O 1
ATOM 1169 N N . PRO A 1 142 ? -2.451 -25.342 -25.400 1.00 58.88 142 PRO A N 1
ATOM 1170 C CA . PRO A 1 142 ? -2.161 -26.705 -25.866 1.00 58.88 142 PRO A CA 1
ATOM 1171 C C . PRO A 1 142 ? -1.215 -26.771 -27.070 1.00 58.88 142 PRO A C 1
ATOM 1173 O O . PRO A 1 142 ? -0.425 -27.705 -27.205 1.00 58.88 142 PRO A O 1
ATOM 1176 N N . ARG A 1 143 ? -1.242 -25.740 -27.923 1.00 58.19 143 ARG A N 1
ATOM 1177 C CA . ARG A 1 143 ? -0.383 -25.609 -29.108 1.00 58.19 143 ARG A CA 1
ATOM 1178 C C . ARG A 1 143 ? 1.114 -25.546 -28.777 1.00 58.19 143 ARG A C 1
ATOM 1180 O O . ARG A 1 143 ? 1.920 -25.929 -29.622 1.00 58.19 143 ARG A O 1
ATOM 1187 N N . ARG A 1 144 ? 1.507 -25.122 -27.566 1.00 58.78 144 ARG A N 1
ATOM 1188 C CA . ARG A 1 144 ? 2.914 -25.132 -27.113 1.00 58.78 144 ARG A CA 1
ATOM 1189 C C . ARG A 1 144 ? 3.385 -26.498 -26.618 1.00 58.78 144 ARG A C 1
ATOM 1191 O O . ARG A 1 144 ? 4.567 -26.795 -26.745 1.00 58.78 144 ARG A O 1
ATOM 1198 N N . LYS A 1 145 ? 2.481 -27.359 -26.133 1.00 53.00 145 LYS A N 1
ATOM 1199 C CA . LYS A 1 145 ? 2.818 -28.733 -25.706 1.00 53.00 145 LYS A CA 1
ATOM 1200 C C . LYS A 1 145 ? 3.172 -29.660 -26.881 1.00 53.00 145 LYS A C 1
ATOM 1202 O O . LYS A 1 145 ? 3.803 -30.688 -26.677 1.00 53.00 145 LYS A O 1
ATOM 1207 N N . LEU A 1 146 ? 2.811 -29.279 -28.111 1.00 52.25 146 LEU A N 1
ATOM 1208 C CA . LEU A 1 146 ? 3.014 -30.055 -29.344 1.00 52.25 146 LEU A CA 1
ATOM 1209 C C . LEU A 1 146 ? 4.399 -29.886 -30.005 1.00 52.25 146 LEU A C 1
ATOM 1211 O O . LEU A 1 146 ? 4.644 -30.490 -31.046 1.00 52.25 146 LEU A O 1
ATOM 1215 N N . ARG A 1 147 ? 5.323 -29.094 -29.437 1.00 52.94 147 ARG A N 1
ATOM 1216 C CA . ARG A 1 147 ? 6.708 -28.974 -29.941 1.00 52.94 147 ARG A CA 1
ATOM 1217 C C . ARG A 1 147 ? 7.728 -29.366 -28.860 1.00 52.94 147 ARG A C 1
ATOM 1219 O O . ARG A 1 147 ? 8.189 -28.487 -28.137 1.00 52.94 147 ARG A O 1
ATOM 1226 N N . PRO A 1 148 ? 8.153 -30.644 -28.791 1.00 46.84 148 PRO A N 1
ATOM 1227 C CA . PRO A 1 148 ? 9.088 -31.133 -27.768 1.00 46.84 148 PRO A CA 1
ATOM 1228 C C . PRO A 1 148 ? 10.511 -30.546 -27.839 1.00 46.84 148 PRO A C 1
ATOM 1230 O O . PRO A 1 148 ? 11.297 -30.771 -26.929 1.00 46.84 148 PRO A O 1
ATOM 1233 N N . GLY A 1 149 ? 10.867 -29.813 -28.903 1.00 49.59 149 GLY A N 1
ATOM 1234 C CA . GLY A 1 149 ? 12.219 -29.263 -29.114 1.00 49.59 149 GLY A CA 1
ATOM 1235 C C . GLY A 1 149 ? 12.327 -27.735 -29.069 1.00 49.59 149 GLY A C 1
ATOM 1236 O O . GLY A 1 149 ? 13.409 -27.188 -29.264 1.00 49.59 149 GLY A O 1
ATOM 1237 N N . GLY A 1 150 ? 11.222 -27.020 -28.847 1.00 45.19 150 GLY A N 1
ATOM 1238 C CA . GLY A 1 150 ? 11.231 -25.563 -28.756 1.00 45.19 150 GLY A CA 1
ATOM 1239 C C . GLY A 1 150 ? 11.507 -25.121 -27.329 1.00 45.19 150 GLY A C 1
ATOM 1240 O O . GLY A 1 150 ? 10.572 -24.750 -26.628 1.00 45.19 150 GLY A O 1
ATOM 1241 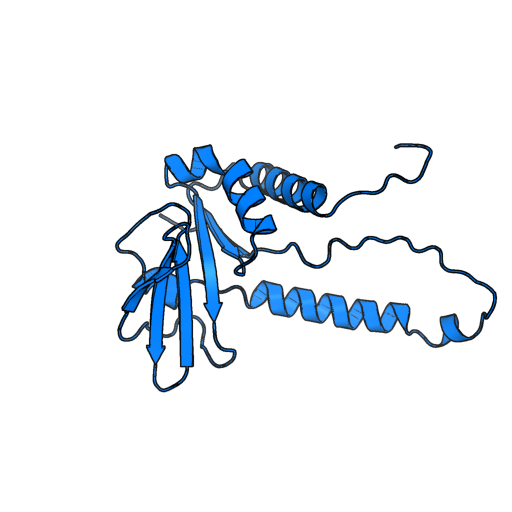N N . TYR A 1 151 ? 12.764 -25.166 -26.885 1.00 42.06 151 TYR A N 1
ATOM 1242 C CA . TYR A 1 151 ? 13.168 -24.542 -25.627 1.00 42.06 151 TYR A CA 1
ATOM 1243 C C . TYR A 1 151 ? 12.836 -23.048 -25.693 1.00 42.06 151 TYR A C 1
ATOM 1245 O O . TYR A 1 151 ? 13.584 -22.242 -26.247 1.00 42.06 151 TYR A O 1
ATOM 1253 N N . CYS A 1 152 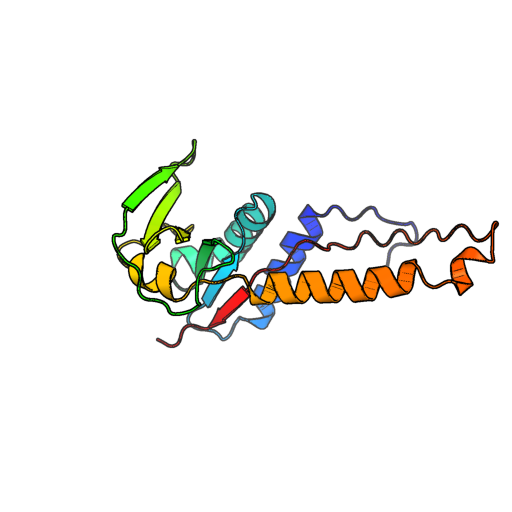? 11.681 -22.664 -25.152 1.00 40.56 152 CYS A N 1
ATOM 1254 C CA . CYS A 1 152 ? 11.352 -21.272 -24.920 1.00 40.56 152 CYS A CA 1
ATOM 1255 C C . CYS A 1 152 ? 12.295 -20.761 -23.832 1.00 40.56 152 CYS A C 1
ATOM 1257 O O . CYS A 1 152 ? 11.983 -20.824 -22.647 1.00 40.56 152 CYS A O 1
ATOM 1259 N N . HIS A 1 153 ? 13.434 -20.203 -24.237 1.00 33.75 153 HIS A N 1
ATOM 1260 C CA . HIS A 1 153 ? 14.259 -19.345 -23.392 1.00 33.75 153 HIS A CA 1
ATOM 1261 C C . HIS A 1 153 ? 13.536 -17.999 -23.195 1.00 33.75 153 HIS A C 1
ATOM 1263 O O . HIS A 1 153 ? 14.033 -16.929 -23.532 1.00 33.75 153 HIS A O 1
ATOM 1269 N N . CYS A 1 154 ? 12.300 -18.041 -22.695 1.00 34.72 154 CYS A N 1
ATOM 1270 C CA . CYS A 1 154 ? 11.593 -16.865 -22.223 1.00 34.72 154 CYS A CA 1
ATOM 1271 C C . CYS A 1 154 ? 12.082 -16.616 -20.799 1.00 34.72 154 CYS A C 1
ATOM 1273 O O . CYS A 1 154 ? 11.407 -16.922 -19.821 1.00 34.72 154 CYS A O 1
ATOM 1275 N N . SER A 1 155 ? 13.292 -16.070 -20.685 1.00 32.72 155 SER A N 1
ATOM 1276 C CA . SER A 1 155 ? 13.765 -15.427 -19.460 1.00 32.72 155 SER A CA 1
ATOM 1277 C C . SER A 1 155 ? 13.008 -14.111 -19.283 1.00 32.72 155 SER A C 1
ATOM 1279 O O . SER A 1 155 ? 13.594 -13.033 -19.291 1.00 32.72 155 SER A O 1
ATOM 1281 N N . ILE A 1 156 ? 11.682 -14.183 -19.177 1.00 37.81 156 ILE A N 1
ATOM 1282 C CA . ILE A 1 156 ? 10.904 -13.073 -18.661 1.00 37.81 156 ILE A CA 1
ATOM 1283 C C . ILE A 1 156 ? 10.976 -13.246 -17.149 1.00 37.81 156 ILE A C 1
ATOM 1285 O O . ILE A 1 156 ? 10.175 -13.955 -16.545 1.00 37.81 156 ILE A O 1
ATOM 1289 N N . SER A 1 157 ? 11.992 -12.635 -16.537 1.00 32.16 157 SER A N 1
ATOM 1290 C CA . SER A 1 157 ? 11.933 -12.265 -15.124 1.00 32.16 157 SER A CA 1
ATOM 1291 C C . SER A 1 157 ? 10.793 -11.262 -14.989 1.00 32.16 157 SER A C 1
ATOM 1293 O O . SER A 1 157 ? 11.007 -10.053 -15.001 1.00 32.16 157 SER A O 1
ATOM 1295 N N . ILE A 1 158 ? 9.555 -11.757 -14.969 1.00 37.66 158 ILE A N 1
ATOM 1296 C CA . ILE A 1 158 ? 8.400 -10.920 -14.697 1.00 37.66 158 ILE A CA 1
ATOM 1297 C C . ILE A 1 158 ? 8.551 -10.510 -13.242 1.00 37.66 158 ILE A C 1
ATOM 1299 O O . ILE A 1 158 ? 8.530 -11.342 -12.334 1.00 37.66 158 ILE A O 1
ATOM 1303 N N . ALA A 1 159 ? 8.738 -9.214 -13.036 1.00 41.69 159 ALA A N 1
ATOM 1304 C CA . ALA A 1 159 ? 8.701 -8.564 -11.742 1.00 41.69 159 ALA A CA 1
ATOM 1305 C C . ALA A 1 159 ? 7.245 -8.531 -11.235 1.00 41.69 159 ALA A C 1
ATOM 1307 O O . ALA A 1 159 ? 6.615 -7.487 -11.119 1.00 41.69 159 ALA A O 1
ATOM 1308 N N . LEU A 1 160 ? 6.685 -9.721 -11.022 1.00 39.34 160 LEU A N 1
ATOM 1309 C CA . LEU A 1 160 ? 5.251 -9.997 -10.908 1.00 39.34 160 LEU A CA 1
ATOM 1310 C C . LEU A 1 160 ? 4.684 -9.669 -9.514 1.00 39.34 160 LEU A C 1
ATOM 1312 O O . LEU A 1 160 ? 3.503 -9.861 -9.275 1.00 39.34 160 LEU A O 1
ATOM 1316 N N . GLY A 1 161 ? 5.511 -9.168 -8.594 1.00 42.78 161 GLY A N 1
ATOM 1317 C CA . GLY A 1 161 ? 5.119 -8.917 -7.201 1.00 42.78 161 GLY A CA 1
ATOM 1318 C C . GLY A 1 161 ? 5.150 -7.453 -6.769 1.00 42.78 161 GLY A C 1
ATOM 1319 O O . GLY A 1 161 ? 4.937 -7.165 -5.597 1.00 42.78 161 GLY A O 1
ATOM 1320 N N . ILE A 1 162 ? 5.450 -6.518 -7.674 1.00 51.56 162 ILE A N 1
ATOM 1321 C CA . ILE A 1 162 ? 5.676 -5.115 -7.314 1.00 51.56 162 ILE A CA 1
ATOM 1322 C C . ILE A 1 162 ? 4.443 -4.321 -7.691 1.00 51.56 162 ILE A C 1
ATOM 1324 O O . ILE A 1 162 ? 4.364 -3.728 -8.763 1.00 51.56 162 ILE A O 1
ATOM 1328 N N . THR A 1 163 ? 3.435 -4.339 -6.841 1.00 53.78 163 THR A N 1
ATOM 1329 C CA . THR A 1 163 ? 2.298 -3.448 -7.039 1.00 53.78 163 THR A CA 1
ATOM 1330 C C . THR A 1 163 ? 1.884 -2.898 -5.688 1.00 53.78 163 THR A C 1
ATOM 1332 O O . THR A 1 163 ? 1.882 -3.607 -4.685 1.00 53.78 163 THR A O 1
ATOM 1335 N N . CYS A 1 164 ? 1.598 -1.601 -5.666 1.00 48.75 164 CYS A N 1
ATOM 1336 C CA . CYS A 1 164 ? 1.060 -0.857 -4.534 1.00 48.75 164 CYS A CA 1
ATOM 1337 C C . CYS A 1 164 ? -0.142 -0.041 -5.038 1.00 48.75 164 CYS A C 1
AT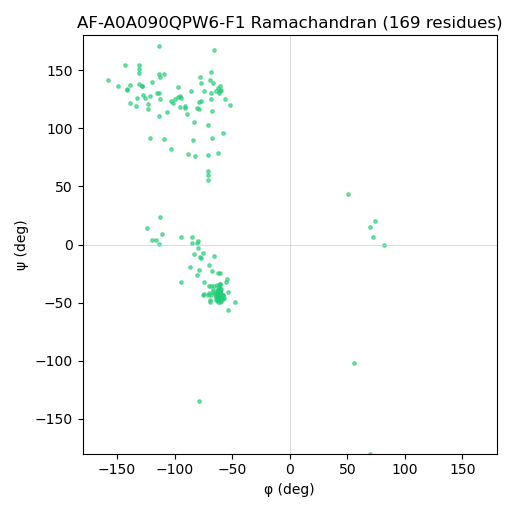OM 1339 O O . CYS A 1 164 ? -0.206 0.301 -6.221 1.00 48.75 164 CYS A O 1
ATOM 1341 N N . VAL A 1 165 ? -1.120 0.241 -4.174 1.00 67.56 165 VAL A N 1
ATOM 1342 C CA . VAL A 1 165 ? -2.271 1.075 -4.524 1.00 67.56 165 VAL A CA 1
ATOM 1343 C C . VAL A 1 165 ? -1.859 2.475 -4.157 1.00 67.56 165 VAL A C 1
ATOM 1345 O O . VAL A 1 165 ? -1.608 2.772 -2.990 1.00 67.56 165 VAL A O 1
ATOM 1348 N N . VAL A 1 166 ? -1.831 3.344 -5.153 1.00 64.62 166 VAL A N 1
ATOM 1349 C CA . VAL A 1 166 ? -1.578 4.756 -4.938 1.00 64.62 166 VAL A CA 1
ATOM 1350 C C . VAL A 1 166 ? -2.903 5.502 -4.994 1.00 64.62 166 VAL A C 1
ATOM 1352 O O . VAL A 1 166 ? -3.622 5.434 -5.990 1.00 64.62 166 VAL A O 1
ATOM 1355 N N . LYS A 1 167 ? -3.241 6.213 -3.918 1.00 66.62 167 LYS A N 1
ATOM 1356 C CA . LYS A 1 167 ? -4.468 7.006 -3.814 1.00 66.62 167 LYS A CA 1
ATOM 1357 C C . LYS A 1 167 ? -4.123 8.464 -3.545 1.00 66.62 167 LYS A C 1
ATOM 1359 O O . LYS A 1 167 ? -3.404 8.783 -2.602 1.00 66.62 167 LYS A O 1
ATOM 1364 N N . THR A 1 168 ? -4.664 9.366 -4.354 1.00 64.88 168 THR A N 1
ATOM 1365 C CA . THR A 1 168 ? -4.587 10.809 -4.105 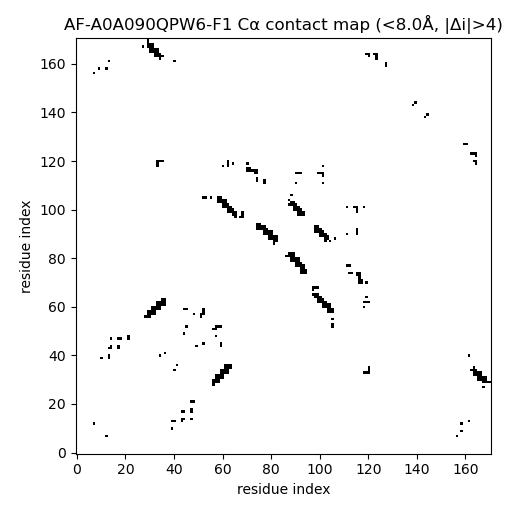1.00 64.88 168 THR A CA 1
ATOM 1366 C C . THR A 1 168 ? -5.596 11.180 -3.024 1.00 64.88 168 THR A C 1
ATOM 1368 O O . THR A 1 168 ? -6.791 10.908 -3.175 1.00 64.88 168 THR A O 1
ATOM 1371 N N . VAL A 1 169 ? -5.141 11.795 -1.936 1.00 58.66 169 VAL A N 1
ATOM 1372 C CA . VAL A 1 169 ? -6.024 12.248 -0.853 1.00 58.66 169 VAL A CA 1
ATOM 1373 C C . VAL A 1 169 ? -6.346 13.720 -1.103 1.00 58.66 169 VAL A C 1
ATOM 1375 O O . VAL A 1 169 ? -5.433 14.544 -1.144 1.00 58.66 169 VAL A O 1
ATOM 1378 N N . LYS A 1 170 ? -7.627 14.062 -1.305 1.00 43.94 170 LYS A N 1
ATOM 1379 C CA . LYS A 1 170 ? -8.055 15.470 -1.348 1.00 43.94 170 LYS A CA 1
ATOM 1380 C C . LYS A 1 170 ? -7.913 16.062 0.058 1.00 43.94 170 LYS A C 1
ATOM 1382 O O . LYS A 1 170 ? -8.310 15.411 1.023 1.00 43.94 170 LYS A O 1
ATOM 1387 N N . ALA A 1 171 ? -7.267 17.225 0.139 1.00 40.25 171 ALA A N 1
ATOM 1388 C CA . ALA A 1 171 ? -7.126 18.006 1.366 1.00 40.25 171 ALA A CA 1
ATOM 1389 C C . ALA A 1 171 ? -8.464 18.624 1.778 1.00 40.25 171 ALA A C 1
ATOM 1391 O O . ALA A 1 171 ? -9.248 18.950 0.855 1.00 40.25 171 ALA A O 1
#